Protein AF-A0A523PQE7-F1 (afdb_monomer)

Mean predicted aligned error: 11.75 Å

Structure (mmCIF, N/CA/C/O backbone):
data_AF-A0A523PQE7-F1
#
_entry.id   AF-A0A523PQE7-F1
#
loop_
_atom_site.group_PDB
_atom_site.id
_atom_site.type_symbol
_atom_site.label_atom_id
_atom_site.label_alt_id
_atom_site.label_comp_id
_atom_site.label_asym_id
_atom_site.label_entity_id
_atom_site.label_seq_id
_atom_site.pdbx_PDB_ins_code
_atom_site.Cartn_x
_atom_site.Cartn_y
_atom_site.Cartn_z
_atom_site.occupancy
_atom_site.B_iso_or_equiv
_atom_site.auth_seq_id
_atom_site.auth_comp_id
_atom_site.auth_asym_id
_atom_site.auth_atom_id
_atom_site.pdbx_PDB_model_num
ATOM 1 N N . MET A 1 1 ? -41.401 -0.103 17.304 1.00 40.44 1 MET A N 1
ATOM 2 C CA . MET A 1 1 ? -40.957 1.245 17.710 1.00 40.44 1 MET A CA 1
ATOM 3 C C . MET A 1 1 ? -39.430 1.261 17.777 1.00 40.44 1 MET A C 1
ATOM 5 O O . MET A 1 1 ? -38.879 1.206 18.859 1.00 40.44 1 MET A O 1
ATOM 9 N N . VAL A 1 2 ? -38.760 1.264 16.620 1.00 43.50 2 VAL A N 1
ATOM 10 C CA . VAL A 1 2 ? -37.395 1.789 16.428 1.00 43.50 2 VAL A CA 1
ATOM 11 C C . VAL A 1 2 ? -37.391 2.315 14.998 1.00 43.50 2 VAL A C 1
ATOM 13 O O . VAL A 1 2 ? -37.431 1.550 14.038 1.00 43.50 2 VAL A O 1
ATOM 16 N N . THR A 1 3 ? -37.500 3.630 14.882 1.00 40.62 3 THR A N 1
ATOM 17 C CA . THR A 1 3 ? -37.438 4.373 13.629 1.00 40.62 3 THR A CA 1
ATOM 18 C C . THR A 1 3 ? -36.031 4.206 13.068 1.00 40.62 3 THR A C 1
ATOM 20 O O . THR A 1 3 ? -35.066 4.626 13.700 1.00 40.62 3 THR A O 1
ATOM 23 N N . VAL A 1 4 ? -35.908 3.568 11.905 1.00 52.31 4 VAL A N 1
ATOM 24 C CA . VAL A 1 4 ? -34.687 3.616 11.099 1.00 52.31 4 VAL A CA 1
ATOM 25 C C . VAL A 1 4 ? -34.539 5.068 10.655 1.00 52.31 4 VAL A C 1
ATOM 27 O O . VAL A 1 4 ? -35.217 5.511 9.729 1.00 52.31 4 VAL A O 1
ATOM 30 N N . ALA A 1 5 ? -33.731 5.835 11.387 1.00 43.28 5 ALA A N 1
ATOM 31 C CA . ALA A 1 5 ? -33.286 7.148 10.959 1.00 43.28 5 ALA A CA 1
ATOM 32 C C . ALA A 1 5 ? -32.476 6.946 9.675 1.00 43.28 5 ALA A C 1
ATOM 34 O O . ALA A 1 5 ? -31.369 6.412 9.677 1.00 43.28 5 ALA A O 1
ATOM 35 N N . ASN A 1 6 ? -33.109 7.287 8.559 1.00 48.97 6 ASN A N 1
ATOM 36 C CA . ASN A 1 6 ? -32.476 7.458 7.269 1.00 48.97 6 ASN A CA 1
ATOM 37 C C . ASN A 1 6 ? -31.607 8.717 7.349 1.00 48.97 6 ASN A C 1
ATOM 39 O O . ASN A 1 6 ? -32.034 9.798 6.947 1.00 48.97 6 ASN A O 1
ATOM 43 N N . ASP A 1 7 ? -30.404 8.571 7.898 1.00 42.31 7 ASP A N 1
ATOM 44 C CA . ASP A 1 7 ? -29.364 9.585 7.800 1.00 42.31 7 ASP A CA 1
ATOM 45 C C . ASP A 1 7 ? -28.818 9.547 6.371 1.00 42.31 7 ASP A C 1
ATOM 47 O O . ASP A 1 7 ? -27.770 8.971 6.075 1.00 42.31 7 ASP A O 1
ATOM 51 N N . SER A 1 8 ? -29.559 10.155 5.445 1.00 44.44 8 SER A N 1
ATOM 52 C CA . SER A 1 8 ? -29.003 10.611 4.179 1.00 44.44 8 SER A CA 1
ATOM 53 C C . SER A 1 8 ? -27.985 11.706 4.501 1.00 44.44 8 SER A C 1
ATOM 55 O O . SER A 1 8 ? -28.307 12.895 4.488 1.00 44.44 8 SER A O 1
ATOM 57 N N . VAL A 1 9 ? -26.767 11.296 4.861 1.00 55.16 9 VAL A N 1
ATOM 58 C CA . VAL A 1 9 ? -25.612 12.181 4.994 1.00 55.16 9 VAL A CA 1
ATOM 59 C C . VAL A 1 9 ? -25.395 12.798 3.618 1.00 55.16 9 VAL A C 1
ATOM 61 O O . VAL A 1 9 ? -24.853 12.156 2.718 1.00 55.16 9 VAL A O 1
ATOM 64 N N . ALA A 1 10 ? -25.888 14.023 3.424 1.00 51.91 10 ALA A N 1
ATOM 65 C CA . ALA A 1 10 ? -25.579 14.808 2.241 1.00 51.91 10 ALA A CA 1
ATOM 66 C C . ALA A 1 10 ? -24.046 14.849 2.118 1.00 51.91 10 ALA A C 1
ATOM 68 O O . ALA A 1 10 ? -23.390 15.234 3.090 1.00 51.91 10 ALA A O 1
ATOM 69 N N . PRO A 1 11 ? -23.453 14.408 0.993 1.00 57.62 11 PRO A N 1
ATOM 70 C CA . PRO A 1 11 ? -22.008 14.372 0.853 1.00 57.62 11 PRO A CA 1
ATOM 71 C C . PRO A 1 11 ? -21.460 15.768 1.104 1.00 57.62 11 PRO A C 1
ATOM 73 O O . PRO A 1 11 ? -21.821 16.714 0.409 1.00 57.62 11 PRO A O 1
ATOM 76 N N . ASN A 1 12 ? -20.614 15.908 2.120 1.00 68.12 12 ASN A N 1
ATOM 77 C CA . ASN A 1 12 ? -20.005 17.180 2.468 1.00 68.12 12 ASN A CA 1
ATOM 78 C C . ASN A 1 12 ? -19.228 17.646 1.224 1.00 68.12 12 ASN A C 1
ATOM 80 O O . ASN A 1 12 ? -18.186 17.069 0.902 1.00 68.12 12 ASN A O 1
ATOM 84 N N . GLU A 1 13 ? -19.725 18.652 0.507 1.00 69.31 13 GLU A N 1
ATOM 85 C CA . GLU A 1 13 ? -19.182 19.075 -0.793 1.00 69.31 13 GLU A CA 1
ATOM 86 C C . GLU A 1 13 ? -17.676 19.382 -0.699 1.00 69.31 13 GLU A C 1
ATOM 88 O O . GLU A 1 13 ? -16.879 18.979 -1.547 1.00 69.31 13 GLU A O 1
ATOM 93 N N . HIS A 1 14 ? -17.249 19.956 0.431 1.00 69.62 14 HIS A N 1
ATOM 94 C CA . HIS A 1 14 ? -15.843 20.192 0.759 1.00 69.62 14 HIS A CA 1
ATOM 95 C C . HIS A 1 14 ? -14.993 18.916 0.880 1.00 69.62 14 HIS A C 1
ATOM 97 O O . HIS A 1 14 ? -13.815 18.937 0.530 1.00 69.62 14 HIS A O 1
ATOM 103 N N . VAL A 1 15 ? -15.540 17.805 1.382 1.00 77.19 15 VAL A N 1
ATOM 104 C CA . VAL A 1 15 ? -14.823 16.517 1.457 1.00 77.19 15 VAL A CA 1
ATOM 105 C C . VAL A 1 15 ? -14.736 15.886 0.070 1.00 77.19 15 VAL A C 1
AT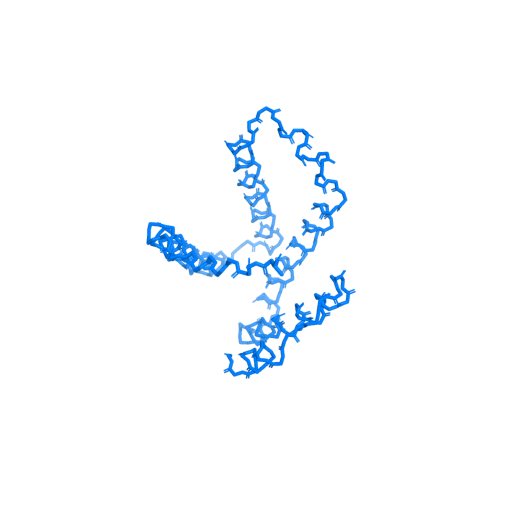OM 107 O O . VAL A 1 15 ? -13.684 15.352 -0.280 1.00 77.19 15 VAL A O 1
ATOM 110 N N . HIS A 1 16 ? -15.790 16.013 -0.742 1.00 76.88 16 HIS A N 1
ATOM 111 C CA . HIS A 1 16 ? -15.797 15.520 -2.117 1.00 76.88 16 HIS A CA 1
ATOM 112 C C . HIS A 1 16 ? -14.771 16.259 -2.988 1.00 76.88 16 HIS A C 1
ATOM 114 O O . HIS A 1 16 ? -13.906 15.620 -3.580 1.00 76.88 16 HIS A O 1
ATOM 120 N N . LEU A 1 17 ? -14.773 17.597 -2.980 1.00 80.31 17 LEU A N 1
ATOM 121 C CA . LEU A 1 17 ? -13.815 18.414 -3.735 1.00 80.31 17 LEU A CA 1
ATOM 122 C C . LEU A 1 17 ? -12.364 18.194 -3.281 1.00 80.31 17 LEU A C 1
ATOM 124 O O . LEU A 1 17 ? -11.460 18.110 -4.113 1.00 80.31 17 LEU A O 1
ATOM 128 N N . ARG A 1 18 ? -12.125 18.035 -1.970 1.00 81.12 18 ARG A N 1
ATOM 129 C CA . ARG A 1 18 ? -10.796 17.662 -1.451 1.00 81.12 18 ARG A CA 1
ATOM 130 C C . ARG A 1 18 ? -10.378 16.272 -1.923 1.00 81.12 18 ARG A C 1
ATOM 132 O O . ARG A 1 18 ? -9.219 16.091 -2.283 1.00 81.12 18 ARG A O 1
ATOM 139 N N . GLY A 1 19 ? -11.302 15.313 -1.948 1.00 80.31 19 GLY A N 1
ATOM 140 C CA . GLY A 1 19 ? -11.066 13.974 -2.485 1.00 80.31 19 GLY A CA 1
ATOM 141 C C . GLY A 1 19 ? -10.694 14.007 -3.967 1.00 80.31 19 GLY A C 1
ATOM 142 O O . GLY A 1 19 ? -9.671 13.445 -4.346 1.00 80.31 19 GLY A O 1
ATOM 143 N N . VAL A 1 20 ? -11.460 14.735 -4.783 1.00 84.81 20 VAL A N 1
ATOM 144 C CA . VAL A 1 20 ? -11.181 14.926 -6.216 1.00 84.81 20 VAL A CA 1
ATOM 145 C C . VAL A 1 20 ? -9.801 15.557 -6.423 1.00 84.81 20 VAL A C 1
ATOM 147 O O . VAL A 1 20 ? -9.004 15.036 -7.200 1.00 84.81 20 VAL A O 1
ATOM 150 N N . GLY A 1 21 ? -9.471 16.618 -5.679 1.00 87.62 21 GLY A N 1
ATOM 151 C CA . GLY A 1 21 ? -8.154 17.257 -5.748 1.00 87.62 21 GLY A CA 1
ATOM 152 C C . GLY A 1 21 ? -7.003 16.310 -5.392 1.00 87.62 21 GLY A C 1
ATOM 153 O O . GLY A 1 21 ? -5.992 16.280 -6.090 1.00 87.62 21 GLY A O 1
ATOM 154 N N . LEU A 1 22 ? -7.167 15.487 -4.350 1.00 82.88 22 LEU A N 1
ATOM 155 C CA . LEU A 1 22 ? -6.171 14.486 -3.954 1.00 82.88 22 LEU A CA 1
ATOM 156 C C . LEU A 1 22 ? -5.995 13.385 -5.006 1.00 82.88 22 LEU A C 1
ATOM 158 O O . LEU A 1 22 ? -4.863 12.984 -5.267 1.00 82.88 22 LEU A O 1
ATOM 162 N N . VAL A 1 23 ? -7.082 12.913 -5.626 1.00 84.38 23 VAL A N 1
ATOM 163 C CA . VAL A 1 23 ? -7.032 11.889 -6.684 1.00 84.38 23 VAL A CA 1
ATOM 164 C C . VAL A 1 23 ? -6.347 12.426 -7.938 1.00 84.38 23 VAL A C 1
ATOM 166 O O . VAL A 1 23 ? -5.496 11.742 -8.502 1.00 84.38 23 VAL A O 1
ATOM 169 N N . LEU A 1 24 ? -6.660 13.659 -8.348 1.00 85.75 24 LEU A N 1
ATOM 170 C CA . LEU A 1 24 ? -5.997 14.307 -9.482 1.00 85.75 24 LEU A CA 1
ATOM 171 C C . LEU A 1 24 ? -4.496 14.454 -9.233 1.00 85.75 24 LEU A C 1
ATOM 173 O O . LEU A 1 24 ? -3.685 14.094 -10.085 1.00 85.75 24 LEU A O 1
ATOM 177 N N . LEU A 1 25 ? -4.121 14.919 -8.041 1.00 85.69 25 LEU A N 1
ATOM 178 C CA . LEU A 1 25 ? -2.724 15.064 -7.656 1.00 85.69 25 LEU A CA 1
ATOM 179 C C . LEU A 1 25 ? -2.026 13.696 -7.636 1.00 85.69 25 LEU A C 1
ATOM 181 O O . LEU A 1 25 ? -0.969 13.541 -8.239 1.00 85.69 25 LEU A O 1
ATOM 185 N N . ALA A 1 26 ? -2.652 12.665 -7.065 1.00 81.56 26 ALA A N 1
ATOM 186 C CA . ALA A 1 26 ? -2.132 11.300 -7.116 1.00 81.56 26 ALA A CA 1
ATOM 187 C C . ALA A 1 26 ? -1.938 10.797 -8.559 1.00 81.56 26 ALA A C 1
ATOM 189 O O . ALA A 1 26 ? -0.892 10.227 -8.862 1.00 81.56 26 ALA A O 1
ATOM 190 N N . GLY A 1 27 ? -2.890 11.052 -9.462 1.00 81.00 27 GLY A N 1
ATOM 191 C CA . GLY A 1 27 ? -2.806 10.664 -10.873 1.00 81.00 27 GLY A CA 1
ATOM 192 C C . GLY A 1 27 ? -1.652 11.334 -11.626 1.00 81.00 27 GLY A C 1
ATOM 193 O O . GLY A 1 27 ? -0.958 10.672 -12.403 1.00 81.00 27 GLY A O 1
ATOM 194 N N . VAL A 1 28 ? -1.384 12.615 -11.350 1.00 83.12 28 VAL A N 1
ATOM 195 C CA . VAL A 1 28 ? -0.234 13.343 -11.919 1.00 83.12 28 VAL A CA 1
ATOM 196 C C . VAL A 1 28 ? 1.082 12.725 -11.445 1.00 83.12 28 VAL A C 1
ATOM 198 O O . VAL A 1 28 ? 1.941 12.397 -12.262 1.00 83.12 28 VAL A O 1
ATOM 201 N N . PHE A 1 29 ? 1.231 12.495 -10.138 1.00 79.19 29 PHE A N 1
ATOM 202 C CA . PHE A 1 29 ? 2.435 11.867 -9.585 1.00 79.19 29 PHE A CA 1
ATOM 203 C C . PHE A 1 29 ? 2.631 10.435 -10.112 1.00 79.19 29 PHE A C 1
ATOM 205 O O . PHE A 1 29 ? 3.753 10.034 -10.443 1.00 79.19 29 PHE A O 1
ATOM 212 N N . TRP A 1 30 ? 1.544 9.669 -10.247 1.00 75.94 30 TRP A N 1
ATOM 213 C CA . TRP A 1 30 ? 1.583 8.303 -10.768 1.00 75.94 30 TRP A CA 1
ATOM 214 C C . TRP A 1 30 ? 1.992 8.258 -12.245 1.00 75.94 30 TRP A C 1
ATOM 216 O O . TRP A 1 30 ? 2.813 7.424 -12.628 1.00 75.94 30 TRP A O 1
ATOM 226 N N . SER A 1 31 ? 1.493 9.191 -13.061 1.00 75.75 31 SER A N 1
ATOM 227 C CA . SER A 1 31 ? 1.834 9.282 -14.488 1.00 75.75 31 SER A CA 1
ATOM 228 C C . SER A 1 31 ? 3.312 9.621 -14.703 1.00 75.75 31 SER A C 1
ATOM 230 O O . SER A 1 31 ? 3.982 8.996 -15.526 1.00 75.75 31 SER A O 1
ATOM 232 N N . THR A 1 32 ? 3.860 10.541 -13.905 1.00 73.38 32 THR A N 1
ATOM 233 C CA . THR A 1 32 ? 5.282 10.920 -13.972 1.00 73.38 32 THR A CA 1
ATOM 234 C C . THR A 1 32 ? 6.206 9.777 -13.549 1.00 73.38 32 THR A C 1
ATOM 236 O O . THR A 1 32 ? 7.299 9.616 -14.093 1.00 73.38 32 THR A O 1
ATOM 239 N N . THR A 1 33 ? 5.759 8.929 -12.618 1.00 68.12 33 THR A N 1
ATOM 240 C CA . THR A 1 33 ? 6.560 7.811 -12.100 1.00 68.12 33 THR A CA 1
ATOM 241 C C . THR A 1 33 ? 6.965 6.821 -13.199 1.00 68.12 33 THR A C 1
ATOM 243 O O . THR A 1 33 ? 8.106 6.361 -13.213 1.00 68.12 33 THR A O 1
ATOM 246 N N . GLY A 1 34 ? 6.069 6.507 -14.142 1.00 64.00 34 GLY A N 1
ATOM 247 C CA . GLY A 1 34 ? 6.367 5.585 -15.247 1.00 64.00 34 GLY A CA 1
ATOM 248 C C . GLY A 1 34 ? 7.422 6.119 -16.223 1.00 64.00 34 GLY A C 1
ATOM 249 O O . GLY A 1 34 ? 8.228 5.348 -16.741 1.00 64.00 34 GLY A O 1
ATOM 250 N N . ILE A 1 35 ? 7.455 7.439 -16.427 1.00 66.31 35 ILE A N 1
ATOM 251 C CA . ILE A 1 35 ? 8.445 8.115 -17.277 1.00 66.31 35 ILE A CA 1
ATOM 252 C C . ILE A 1 35 ? 9.817 8.112 -16.595 1.00 66.31 35 ILE A C 1
ATOM 254 O O . ILE A 1 35 ? 10.800 7.740 -17.227 1.00 66.31 35 ILE A O 1
ATOM 258 N N . ILE A 1 36 ? 9.882 8.449 -15.299 1.00 67.50 36 ILE A N 1
ATOM 259 C CA . ILE A 1 36 ? 11.136 8.465 -14.524 1.00 67.50 36 ILE A CA 1
ATOM 260 C C . ILE A 1 36 ? 11.796 7.083 -14.510 1.00 67.50 36 ILE A C 1
ATOM 262 O O . ILE A 1 36 ? 12.995 6.983 -14.737 1.00 67.50 36 ILE A O 1
ATOM 266 N N . VAL A 1 37 ? 11.022 6.015 -14.285 1.00 63.50 37 VAL A N 1
ATOM 267 C CA . VAL A 1 37 ? 11.553 4.639 -14.265 1.00 63.50 37 VAL A CA 1
ATOM 268 C C . VAL A 1 37 ? 12.135 4.239 -15.622 1.00 63.50 37 VAL A C 1
ATOM 270 O O . VAL A 1 37 ? 13.160 3.572 -15.661 1.00 63.50 37 VAL A O 1
ATOM 273 N N . ARG A 1 38 ? 11.521 4.674 -16.729 1.00 62.62 38 ARG A N 1
ATOM 274 C CA . ARG A 1 38 ? 12.027 4.407 -18.084 1.00 62.62 38 ARG A CA 1
ATOM 275 C C . ARG A 1 38 ? 13.241 5.250 -18.466 1.00 62.62 38 ARG A C 1
ATOM 277 O O . ARG A 1 38 ? 14.048 4.789 -19.257 1.00 62.62 38 ARG A O 1
ATOM 284 N N . LEU A 1 39 ? 13.366 6.463 -17.926 1.00 62.16 39 LEU A N 1
ATOM 285 C CA . LEU A 1 39 ? 14.508 7.349 -18.185 1.00 62.16 39 LEU A CA 1
ATOM 286 C C . LEU A 1 39 ? 15.799 6.858 -17.512 1.00 62.16 39 LEU A C 1
ATOM 288 O O . LEU A 1 39 ? 16.895 7.289 -17.862 1.00 62.16 39 LEU A O 1
ATOM 292 N N . ILE A 1 40 ? 15.669 5.970 -16.528 1.00 61.31 40 ILE A N 1
ATOM 293 C CA . ILE A 1 40 ? 16.786 5.357 -15.826 1.00 61.31 40 ILE A CA 1
ATOM 294 C C . ILE A 1 40 ? 17.178 4.077 -16.579 1.00 61.31 40 ILE A C 1
ATOM 296 O O . ILE A 1 40 ? 16.870 2.965 -16.167 1.00 61.31 40 ILE A O 1
ATOM 300 N N . GLU A 1 41 ? 17.865 4.236 -17.710 1.00 55.53 41 GLU A N 1
ATOM 301 C CA . GLU A 1 41 ? 18.375 3.109 -18.512 1.00 55.53 41 GLU A CA 1
ATOM 302 C C . GLU A 1 41 ? 19.586 2.403 -17.863 1.00 55.53 41 GLU A C 1
ATOM 304 O O . GLU A 1 41 ? 19.972 1.322 -18.298 1.00 55.53 41 GLU A O 1
ATOM 309 N N . SER A 1 42 ? 20.186 2.980 -16.809 1.00 54.97 42 SER A N 1
ATOM 310 C CA . SER A 1 42 ? 21.412 2.460 -16.175 1.00 54.97 42 SER A CA 1
ATOM 311 C C . SER A 1 42 ? 21.280 2.014 -14.713 1.00 54.97 42 SER A C 1
ATOM 313 O O . SER A 1 42 ? 22.283 1.592 -14.132 1.00 54.97 42 SER A O 1
ATOM 315 N N . ALA A 1 43 ? 20.093 2.084 -14.093 1.00 53.97 43 ALA A N 1
ATOM 316 C CA . ALA A 1 43 ? 19.929 1.600 -12.719 1.00 53.97 43 ALA A CA 1
ATOM 317 C C . ALA A 1 43 ? 19.410 0.169 -12.680 1.00 53.97 43 ALA A C 1
ATOM 319 O O . ALA A 1 43 ? 18.480 -0.217 -13.383 1.00 53.97 43 ALA A O 1
ATOM 320 N N . ASN A 1 44 ? 20.007 -0.597 -11.780 1.00 64.81 44 ASN A N 1
ATOM 321 C CA . ASN A 1 44 ? 19.627 -1.965 -11.500 1.00 64.81 44 ASN A CA 1
ATOM 322 C C . ASN A 1 44 ? 18.206 -1.986 -10.901 1.00 64.81 44 ASN A C 1
ATOM 324 O O . ASN A 1 44 ? 17.868 -1.150 -10.061 1.00 64.81 44 ASN A O 1
ATOM 328 N N . GLU A 1 45 ? 17.370 -2.939 -11.302 1.00 66.12 45 GLU A N 1
ATOM 329 C CA . GLU A 1 45 ? 15.954 -3.059 -10.907 1.00 66.12 45 GLU A CA 1
ATOM 330 C C . GLU A 1 45 ? 15.789 -3.039 -9.376 1.00 66.12 45 GLU A C 1
ATOM 332 O O . GLU A 1 45 ? 14.895 -2.395 -8.819 1.00 66.12 45 GLU A O 1
ATOM 337 N N . TRP A 1 46 ? 16.746 -3.660 -8.685 1.00 65.56 46 TRP A N 1
ATOM 338 C CA . TRP A 1 46 ? 16.869 -3.672 -7.231 1.00 65.56 46 TRP A CA 1
ATOM 339 C C . TRP A 1 46 ? 17.037 -2.284 -6.611 1.00 65.56 46 TRP A C 1
ATOM 341 O O . TRP A 1 46 ? 16.486 -2.026 -5.542 1.00 65.56 46 TRP A O 1
ATOM 351 N N . GLN A 1 47 ? 17.747 -1.368 -7.273 1.00 70.12 47 GLN A N 1
ATOM 352 C CA . GLN A 1 47 ? 17.907 0.008 -6.798 1.00 70.12 47 GLN A CA 1
ATOM 353 C C . GLN A 1 47 ? 16.576 0.755 -6.880 1.00 70.12 47 GLN A C 1
ATOM 355 O O . GLN A 1 47 ? 16.203 1.445 -5.933 1.00 70.12 47 GLN A O 1
ATOM 360 N N . ILE A 1 48 ? 15.815 0.568 -7.960 1.00 72.94 48 ILE A N 1
ATOM 361 C CA . ILE A 1 48 ? 14.498 1.198 -8.126 1.00 72.94 48 ILE A CA 1
ATOM 362 C C . ILE A 1 48 ? 13.534 0.712 -7.036 1.00 72.94 48 ILE A C 1
ATOM 364 O O . ILE A 1 48 ? 12.879 1.529 -6.383 1.00 72.94 48 ILE A O 1
ATOM 368 N N . VAL A 1 49 ? 13.480 -0.602 -6.789 1.00 73.69 49 VAL A N 1
ATOM 369 C CA . VAL A 1 49 ? 12.665 -1.182 -5.706 1.00 73.69 49 VAL A CA 1
ATOM 370 C C . VAL A 1 49 ? 13.109 -0.649 -4.341 1.00 73.69 49 VAL A C 1
ATOM 372 O O . VAL A 1 49 ? 12.265 -0.274 -3.524 1.00 73.69 49 VAL A O 1
ATOM 375 N N . PHE A 1 50 ? 14.418 -0.564 -4.097 1.00 76.00 50 PHE A N 1
ATOM 376 C CA . PHE A 1 50 ? 14.984 -0.096 -2.834 1.00 76.00 50 PHE A CA 1
ATOM 377 C C . PHE A 1 50 ? 14.654 1.375 -2.553 1.00 76.00 50 PHE A C 1
ATOM 379 O O . PHE A 1 50 ? 14.083 1.684 -1.505 1.00 76.00 50 PHE A O 1
ATOM 386 N N . TYR A 1 51 ? 14.927 2.278 -3.502 1.00 75.12 51 TYR A N 1
ATOM 387 C CA . TYR A 1 51 ? 14.630 3.706 -3.351 1.00 75.12 51 TYR A CA 1
ATOM 388 C C . TYR A 1 51 ? 13.131 3.960 -3.185 1.00 75.12 51 TYR A C 1
ATOM 390 O O . TYR A 1 51 ? 12.740 4.769 -2.343 1.00 75.12 51 TYR A O 1
ATOM 398 N N . ARG A 1 52 ? 12.273 3.237 -3.919 1.00 73.69 52 ARG A N 1
ATOM 399 C CA . ARG A 1 52 ? 10.816 3.343 -3.750 1.00 73.69 52 ARG A CA 1
ATOM 400 C C . ARG A 1 52 ? 10.347 2.845 -2.390 1.00 73.69 52 ARG A C 1
ATOM 402 O O . ARG A 1 52 ? 9.499 3.490 -1.779 1.00 73.69 52 ARG A O 1
ATOM 409 N N . SER A 1 53 ? 10.895 1.732 -1.910 1.00 77.81 53 SER A N 1
ATOM 410 C CA . SER A 1 53 ? 10.524 1.161 -0.610 1.00 77.81 53 SER A CA 1
ATOM 411 C C . SER A 1 53 ? 10.952 2.068 0.542 1.00 77.81 53 SER A C 1
ATOM 413 O O . SER A 1 53 ? 10.161 2.306 1.453 1.00 77.81 53 SER A O 1
ATOM 415 N N . ILE A 1 54 ? 12.156 2.650 0.473 1.00 80.31 54 ILE A N 1
ATOM 416 C CA . ILE A 1 54 ? 12.625 3.637 1.454 1.00 80.31 54 ILE A CA 1
ATOM 417 C C . ILE A 1 54 ? 11.789 4.911 1.402 1.00 80.31 54 ILE A C 1
ATOM 419 O O . ILE A 1 54 ? 11.376 5.398 2.452 1.00 80.31 54 ILE A O 1
ATOM 423 N N . ALA A 1 55 ? 11.498 5.441 0.212 1.00 79.88 55 ALA A N 1
ATOM 424 C CA . ALA A 1 55 ? 10.663 6.630 0.080 1.00 79.88 55 ALA A CA 1
ATOM 425 C C . ALA A 1 55 ? 9.273 6.398 0.689 1.00 79.88 55 ALA A C 1
ATOM 427 O O . ALA A 1 55 ? 8.815 7.205 1.491 1.00 79.88 55 ALA A O 1
ATOM 428 N N . LEU A 1 56 ? 8.639 5.260 0.389 1.00 79.81 56 LEU A N 1
ATOM 429 C CA . LEU A 1 56 ? 7.338 4.895 0.947 1.00 79.81 56 LEU A CA 1
ATOM 430 C C . LEU A 1 56 ? 7.398 4.722 2.470 1.00 79.81 56 LEU A C 1
ATOM 432 O O . LEU A 1 56 ? 6.540 5.252 3.174 1.00 79.81 56 LEU A O 1
ATOM 436 N N . MET A 1 57 ? 8.427 4.047 2.988 1.00 81.56 57 MET A N 1
ATOM 437 C CA . MET A 1 57 ? 8.651 3.898 4.427 1.00 81.56 57 MET A CA 1
ATOM 438 C C . MET A 1 57 ? 8.786 5.261 5.114 1.00 81.56 57 MET A C 1
ATOM 440 O O . MET A 1 57 ? 8.105 5.517 6.106 1.00 81.56 57 MET A O 1
ATOM 444 N N . LEU A 1 58 ? 9.625 6.149 4.576 1.00 83.19 58 LEU A N 1
ATOM 445 C CA . LEU A 1 58 ? 9.845 7.487 5.116 1.00 83.19 58 LEU A CA 1
ATOM 446 C C . LEU A 1 58 ? 8.580 8.339 5.047 1.00 83.19 58 LEU A C 1
ATOM 448 O O . LEU A 1 58 ? 8.217 8.960 6.040 1.00 83.19 58 LEU A O 1
ATOM 452 N N . THR A 1 59 ? 7.875 8.347 3.915 1.00 82.31 59 THR A N 1
ATOM 453 C CA . THR A 1 59 ? 6.625 9.099 3.765 1.00 82.31 59 THR A CA 1
ATOM 454 C C . THR A 1 59 ? 5.566 8.610 4.744 1.00 82.31 59 THR A C 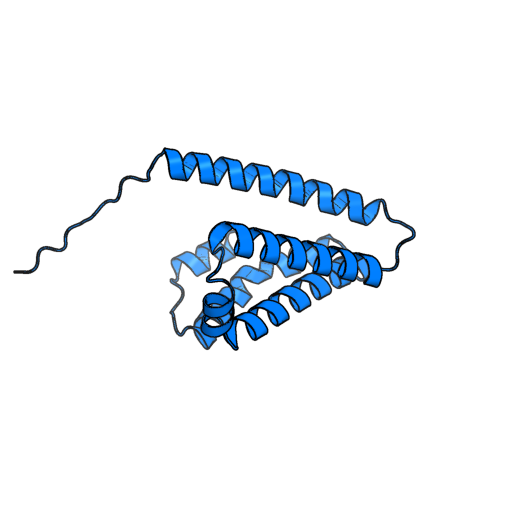1
ATOM 456 O O . THR A 1 59 ? 4.959 9.431 5.428 1.00 82.31 59 THR A O 1
ATOM 459 N N . LEU A 1 60 ? 5.358 7.295 4.862 1.00 81.06 60 LEU A N 1
ATOM 460 C CA . LEU A 1 60 ? 4.403 6.744 5.824 1.00 81.06 60 LEU A CA 1
ATOM 461 C C . LEU A 1 60 ? 4.794 7.090 7.259 1.00 81.06 60 LEU A C 1
ATOM 463 O O . LEU A 1 60 ? 3.929 7.481 8.039 1.00 81.06 60 LEU A O 1
ATOM 467 N N . LEU A 1 61 ? 6.082 7.008 7.596 1.00 81.50 61 LEU A N 1
ATOM 468 C CA . LEU A 1 61 ? 6.582 7.367 8.918 1.00 81.50 61 LEU A CA 1
ATOM 469 C C . LEU A 1 61 ? 6.361 8.854 9.212 1.00 81.50 61 LEU A C 1
ATOM 471 O O . LEU A 1 61 ? 5.825 9.181 10.265 1.00 81.50 61 LEU A O 1
ATOM 475 N N . VAL A 1 62 ? 6.687 9.752 8.279 1.00 84.19 62 VAL A N 1
ATOM 476 C CA . VAL A 1 62 ? 6.447 11.198 8.416 1.00 84.19 62 VAL A CA 1
ATOM 477 C C . VAL A 1 62 ? 4.957 11.490 8.570 1.00 84.19 62 VAL A C 1
ATOM 479 O O . VAL A 1 62 ? 4.571 12.199 9.495 1.00 8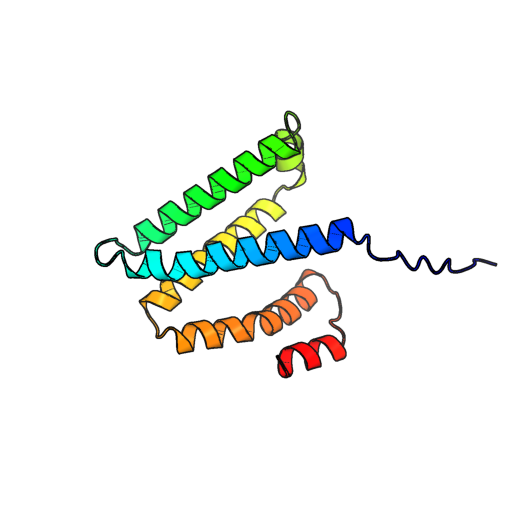4.19 62 VAL A O 1
ATOM 482 N N . VAL A 1 63 ? 4.100 10.920 7.719 1.00 82.75 63 VAL A N 1
ATOM 483 C CA 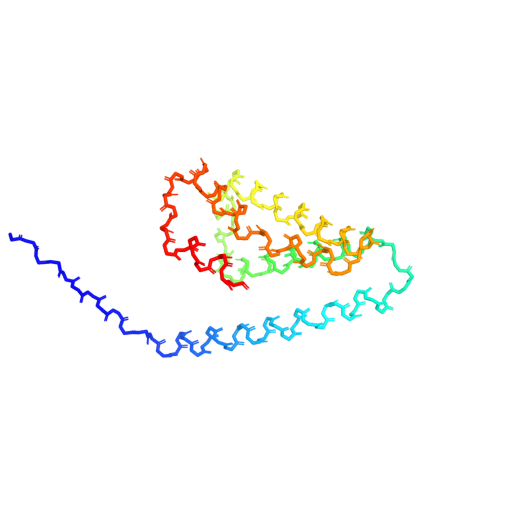. VAL A 1 63 ? 2.643 11.110 7.802 1.00 82.75 63 VAL A CA 1
ATOM 484 C C . VAL A 1 63 ? 2.105 10.615 9.141 1.00 82.75 63 VAL A C 1
ATOM 486 O O . VAL A 1 63 ? 1.273 11.288 9.751 1.00 82.75 63 VAL A O 1
ATOM 489 N N . LEU A 1 64 ? 2.593 9.473 9.625 1.00 81.00 64 LEU A N 1
ATOM 490 C CA . LEU A 1 64 ? 2.194 8.913 10.910 1.00 81.00 64 LEU A CA 1
ATOM 491 C C . LEU A 1 64 ? 2.667 9.789 12.078 1.00 81.00 64 LEU A C 1
ATOM 493 O O . LEU A 1 64 ? 1.887 10.048 12.991 1.00 81.00 64 LEU A O 1
ATOM 497 N N . VAL A 1 65 ? 3.901 10.303 12.033 1.00 82.31 65 VAL A N 1
ATOM 498 C CA . VAL A 1 65 ? 4.439 11.251 13.028 1.00 82.31 65 VAL A CA 1
ATOM 499 C C . VAL A 1 65 ? 3.615 12.536 13.045 1.00 82.31 65 VAL A C 1
ATOM 501 O O . VAL A 1 65 ? 3.245 13.005 14.117 1.00 82.31 65 VAL A O 1
ATOM 504 N N . VAL A 1 66 ? 3.270 13.083 11.879 1.00 82.50 66 VAL A N 1
ATOM 505 C CA . VAL A 1 66 ? 2.480 14.317 11.771 1.00 82.50 66 VAL A CA 1
ATOM 506 C C . VAL A 1 66 ? 1.038 14.111 12.248 1.00 82.50 66 VAL A C 1
ATOM 508 O O . VAL A 1 66 ? 0.498 14.981 12.926 1.00 82.50 66 VAL A O 1
ATOM 511 N N . ARG A 1 67 ? 0.404 12.968 11.940 1.00 75.50 67 ARG A N 1
ATOM 512 C CA . ARG A 1 67 ? -0.982 12.679 12.360 1.00 75.50 67 ARG A CA 1
ATOM 513 C C . ARG A 1 67 ? -1.115 12.277 13.826 1.00 75.50 67 ARG A C 1
ATOM 515 O O . ARG A 1 67 ? -2.100 12.649 14.455 1.00 75.50 67 ARG A O 1
ATOM 522 N N . ASN A 1 68 ? -0.182 11.486 14.350 1.00 76.88 68 ASN A N 1
ATOM 523 C CA . ASN A 1 68 ? -0.319 10.845 15.660 1.00 76.88 68 ASN A CA 1
ATOM 524 C C . ASN A 1 68 ? 0.660 11.389 16.710 1.00 76.88 68 ASN A C 1
ATOM 526 O O . ASN A 1 68 ? 0.506 11.085 17.891 1.00 76.88 68 ASN A O 1
ATOM 530 N N . GLY A 1 69 ? 1.645 12.206 16.330 1.00 75.38 69 GLY A N 1
ATOM 531 C CA . GLY A 1 69 ? 2.561 12.862 17.263 1.00 75.38 69 GLY A CA 1
ATOM 532 C C . GLY A 1 69 ? 3.241 11.884 18.230 1.00 75.38 69 GLY A C 1
ATOM 533 O O . GLY A 1 69 ? 3.906 10.933 17.821 1.00 75.38 69 GLY A O 1
ATOM 534 N N . ARG A 1 70 ? 3.074 12.113 19.542 1.00 68.12 70 ARG A N 1
ATOM 535 C CA . ARG A 1 70 ? 3.729 11.336 20.619 1.00 68.12 70 ARG A CA 1
ATOM 536 C C . ARG A 1 70 ? 3.094 9.963 20.875 1.00 68.12 70 ARG A C 1
ATOM 538 O O . ARG A 1 70 ? 3.722 9.127 21.517 1.00 68.12 70 ARG A O 1
ATOM 545 N N . THR A 1 71 ? 1.892 9.694 20.362 1.00 73.19 71 THR A N 1
ATOM 546 C CA . THR A 1 71 ? 1.209 8.393 20.496 1.00 73.19 71 THR A CA 1
ATOM 547 C C . THR A 1 71 ? 1.610 7.392 19.413 1.00 73.19 71 THR A C 1
ATOM 549 O O . THR A 1 71 ? 1.012 6.327 19.297 1.00 73.19 71 THR A O 1
ATOM 552 N N . ILE A 1 72 ? 2.658 7.665 18.634 1.00 73.19 72 ILE A N 1
ATOM 553 C CA . ILE A 1 72 ? 3.088 6.772 17.553 1.00 73.19 72 ILE A CA 1
ATOM 554 C C . ILE A 1 72 ? 3.389 5.348 18.038 1.00 73.19 72 ILE A C 1
ATOM 556 O O . ILE A 1 72 ? 2.998 4.377 17.397 1.00 73.19 72 ILE A O 1
ATOM 560 N N . PHE A 1 73 ? 3.992 5.214 19.222 1.00 74.12 73 PHE A N 1
ATOM 561 C CA . PHE A 1 73 ? 4.307 3.917 19.819 1.00 74.12 73 PHE A CA 1
ATOM 562 C C . PHE A 1 73 ? 3.053 3.122 20.198 1.00 74.12 73 PHE A C 1
ATOM 564 O O . PHE A 1 73 ? 3.050 1.899 20.061 1.00 74.12 73 PHE A O 1
ATOM 571 N N . SER A 1 74 ? 1.974 3.785 20.633 1.00 74.31 74 SER A N 1
ATOM 572 C CA . SER A 1 74 ? 0.716 3.087 20.922 1.00 74.31 74 SER A CA 1
ATOM 573 C C . SER A 1 74 ? 0.020 2.642 19.638 1.00 74.31 74 SER A C 1
ATOM 575 O O . SER A 1 74 ? -0.547 1.556 19.612 1.00 74.31 74 SER A O 1
ATOM 577 N N . VAL A 1 75 ? 0.135 3.420 18.558 1.00 76.00 75 VAL A N 1
ATOM 578 C CA . VAL A 1 75 ? -0.404 3.069 17.236 1.00 76.00 75 VAL A CA 1
ATOM 579 C C . VAL A 1 75 ? 0.341 1.885 16.636 1.00 76.00 75 VAL A C 1
ATOM 581 O O . VAL A 1 75 ? -0.300 0.940 16.197 1.00 76.00 75 VAL A O 1
ATOM 584 N N . PHE A 1 76 ? 1.677 1.879 16.673 1.00 74.94 76 PHE A N 1
ATOM 585 C CA . PHE A 1 76 ? 2.469 0.729 16.223 1.00 74.94 76 PHE A CA 1
ATOM 586 C C . PHE A 1 76 ? 2.131 -0.536 17.013 1.00 74.94 76 PHE A C 1
ATOM 588 O O . PHE A 1 76 ? 1.952 -1.607 16.434 1.00 74.94 76 PHE A O 1
ATOM 595 N N . ARG A 1 77 ? 1.979 -0.407 18.335 1.00 75.31 77 ARG A N 1
ATOM 596 C CA . ARG A 1 77 ? 1.616 -1.532 19.200 1.00 75.31 77 ARG A CA 1
ATOM 597 C C . ARG A 1 77 ? 0.185 -2.023 18.960 1.00 75.31 77 ARG A C 1
ATOM 599 O O . ARG A 1 77 ? -0.046 -3.224 19.028 1.00 75.31 77 ARG A O 1
ATOM 606 N N . ALA A 1 78 ? -0.752 -1.124 18.665 1.00 77.50 78 ALA A N 1
ATOM 607 C CA . ALA A 1 78 ? -2.131 -1.470 18.322 1.00 77.50 78 ALA A CA 1
ATOM 608 C C . ALA A 1 78 ? -2.251 -2.083 16.918 1.00 77.50 78 ALA A C 1
ATOM 610 O O . ALA A 1 78 ? -3.066 -2.975 16.707 1.00 77.50 78 ALA A O 1
ATOM 611 N N . ALA A 1 79 ? -1.434 -1.627 15.966 1.00 76.94 79 ALA A N 1
ATOM 612 C CA . ALA A 1 79 ? -1.432 -2.132 14.599 1.00 76.94 79 ALA A CA 1
ATOM 613 C C . ALA A 1 79 ? -0.814 -3.542 14.499 1.00 76.94 79 ALA A C 1
ATOM 615 O O . ALA A 1 79 ? -1.252 -4.349 13.676 1.00 76.94 79 ALA A O 1
ATOM 616 N N . GLY A 1 80 ? 0.154 -3.854 15.371 1.00 79.25 80 GLY A N 1
ATOM 617 C CA . GLY A 1 80 ? 0.621 -5.213 15.648 1.00 79.25 80 GLY A CA 1
ATOM 618 C C . GLY A 1 80 ? 0.984 -6.027 14.400 1.00 79.25 80 GLY A C 1
ATOM 619 O O . GLY A 1 80 ? 1.567 -5.519 13.442 1.00 79.25 80 GLY A O 1
ATOM 620 N N . VAL A 1 81 ? 0.627 -7.314 14.408 1.00 81.94 81 VAL A N 1
ATOM 621 C CA . VAL A 1 81 ? 0.930 -8.263 13.320 1.00 81.94 81 VAL A CA 1
ATOM 622 C C . VAL A 1 81 ? 0.233 -7.884 12.008 1.00 81.94 81 VAL A C 1
ATOM 624 O O . VAL A 1 81 ? 0.805 -8.084 10.939 1.00 81.94 81 VAL A O 1
ATOM 627 N N . ASN A 1 82 ? -0.948 -7.263 12.063 1.00 79.00 82 ASN A N 1
ATOM 628 C CA . ASN A 1 82 ? -1.696 -6.871 10.864 1.00 79.00 82 ASN A CA 1
ATOM 629 C C . ASN A 1 82 ? -0.944 -5.823 10.034 1.00 79.00 82 ASN A C 1
ATOM 631 O O . ASN A 1 82 ? -0.955 -5.896 8.806 1.00 79.00 82 ASN A O 1
ATOM 635 N N . ALA A 1 83 ? -0.242 -4.887 10.681 1.00 79.31 83 ALA A N 1
ATOM 636 C CA . ALA A 1 83 ? 0.607 -3.925 9.979 1.00 79.31 83 ALA A CA 1
ATOM 637 C C . ALA A 1 83 ? 1.821 -4.585 9.317 1.00 79.31 83 ALA A C 1
ATOM 639 O O . ALA A 1 83 ? 2.204 -4.187 8.219 1.00 79.31 83 ALA A O 1
ATOM 640 N N . ILE A 1 84 ? 2.405 -5.604 9.953 1.00 79.88 84 ILE A N 1
ATOM 641 C CA . ILE A 1 84 ? 3.538 -6.348 9.392 1.00 79.88 84 ILE A CA 1
ATOM 642 C C . ILE A 1 84 ? 3.082 -7.146 8.170 1.00 79.88 84 ILE A C 1
ATOM 644 O O . ILE A 1 84 ? 3.686 -7.029 7.108 1.00 79.88 84 ILE A O 1
ATOM 648 N N . VAL A 1 85 ? 1.989 -7.904 8.289 1.00 83.56 85 VAL A N 1
ATOM 649 C CA . VAL A 1 85 ? 1.434 -8.690 7.176 1.00 83.56 85 VAL A CA 1
ATOM 650 C C . VAL A 1 85 ? 1.005 -7.770 6.032 1.00 83.56 85 VAL A C 1
ATOM 652 O O . VAL A 1 85 ? 1.398 -7.996 4.892 1.00 83.56 85 VAL A O 1
ATOM 655 N N . GLY A 1 86 ? 0.282 -6.686 6.329 1.00 82.44 86 GLY A N 1
ATOM 656 C CA . GLY A 1 86 ? -0.129 -5.703 5.326 1.00 82.44 86 GLY A CA 1
ATOM 657 C C . GLY A 1 86 ? 1.057 -5.016 4.645 1.00 82.44 86 GLY A C 1
ATOM 658 O O . GLY A 1 86 ? 1.065 -4.878 3.425 1.00 82.44 86 GLY A O 1
ATOM 659 N N . GLY A 1 87 ? 2.088 -4.646 5.409 1.00 81.81 87 GLY A N 1
ATOM 660 C CA . GLY A 1 87 ? 3.320 -4.059 4.883 1.00 81.81 87 GLY A CA 1
ATOM 661 C C . GLY A 1 87 ? 4.105 -5.024 3.993 1.00 81.81 87 GLY A C 1
ATOM 662 O O . GLY A 1 87 ? 4.556 -4.628 2.920 1.00 81.81 87 GLY A O 1
ATOM 663 N N . LEU A 1 88 ? 4.217 -6.297 4.387 1.00 83.31 88 LEU A N 1
ATOM 664 C CA . LEU A 1 88 ? 4.863 -7.338 3.583 1.00 83.31 88 LEU A CA 1
ATOM 665 C C . LEU A 1 88 ? 4.087 -7.623 2.294 1.00 83.31 88 LEU A C 1
ATOM 667 O O . LEU A 1 88 ? 4.695 -7.700 1.227 1.00 83.31 88 LEU A O 1
ATOM 671 N N . CYS A 1 89 ? 2.757 -7.724 2.355 1.00 83.88 89 CYS A N 1
ATOM 672 C CA . CYS A 1 89 ? 1.913 -7.877 1.169 1.00 83.88 89 CYS A CA 1
ATOM 673 C C . CYS A 1 89 ? 2.029 -6.669 0.229 1.00 83.88 89 CYS A C 1
ATOM 675 O O . CYS A 1 89 ? 2.171 -6.839 -0.979 1.00 83.88 89 CYS A O 1
ATOM 677 N N . LEU A 1 90 ? 2.023 -5.449 0.771 1.00 81.56 90 LEU A N 1
ATOM 678 C CA . LEU A 1 90 ? 2.156 -4.230 -0.024 1.00 81.56 90 LEU A CA 1
ATOM 679 C C . LEU A 1 90 ? 3.538 -4.138 -0.686 1.00 81.56 90 LEU A C 1
ATOM 681 O O . LEU A 1 90 ? 3.636 -3.884 -1.885 1.00 81.56 90 LEU A O 1
ATOM 685 N N . GLY A 1 91 ? 4.605 -4.375 0.082 1.00 80.88 91 GLY A N 1
ATOM 686 C CA . GLY A 1 91 ? 5.981 -4.340 -0.411 1.00 80.88 91 GLY A CA 1
ATOM 687 C C . GLY A 1 91 ? 6.250 -5.408 -1.471 1.00 80.88 91 GLY A C 1
ATOM 688 O O . GLY A 1 91 ? 6.779 -5.095 -2.537 1.00 80.88 91 GLY A O 1
ATOM 689 N N . SER A 1 92 ? 5.826 -6.652 -1.224 1.00 82.31 92 SER A N 1
ATOM 690 C CA . SER A 1 92 ? 5.945 -7.742 -2.205 1.00 82.31 92 SER A CA 1
ATOM 691 C C . SER A 1 92 ? 5.121 -7.481 -3.466 1.00 82.31 92 SER A C 1
ATOM 693 O O . SER A 1 92 ? 5.618 -7.723 -4.565 1.00 82.31 92 SER A O 1
ATOM 695 N N . GLY A 1 93 ? 3.917 -6.912 -3.341 1.00 82.44 93 GLY A N 1
ATOM 696 C CA . GLY A 1 93 ? 3.099 -6.494 -4.480 1.00 82.44 93 GLY A CA 1
ATOM 697 C C . GLY A 1 93 ? 3.784 -5.430 -5.341 1.00 82.44 93 GLY A C 1
ATOM 698 O O . GLY A 1 93 ? 3.840 -5.569 -6.562 1.00 82.44 93 GLY A O 1
ATOM 699 N N . PHE A 1 94 ? 4.381 -4.405 -4.723 1.00 77.38 94 PHE A N 1
ATOM 700 C CA . PHE A 1 94 ? 5.149 -3.390 -5.453 1.00 77.38 94 PHE A CA 1
ATOM 701 C C . PHE A 1 94 ? 6.405 -3.955 -6.120 1.00 77.38 94 PHE A C 1
ATOM 703 O O . PHE A 1 94 ? 6.715 -3.566 -7.247 1.00 77.38 94 PHE A O 1
ATOM 710 N N . ALA A 1 95 ? 7.117 -4.869 -5.457 1.00 78.88 95 ALA A N 1
ATOM 711 C CA . ALA A 1 95 ? 8.252 -5.555 -6.063 1.00 78.88 95 ALA A CA 1
ATOM 712 C C . ALA A 1 95 ? 7.800 -6.367 -7.287 1.00 78.88 95 ALA A C 1
ATOM 714 O O . ALA A 1 95 ? 8.342 -6.176 -8.373 1.00 78.88 95 ALA A O 1
ATOM 715 N N . CYS A 1 96 ? 6.746 -7.180 -7.151 1.00 80.81 96 CYS A N 1
ATOM 716 C CA . CYS A 1 96 ? 6.172 -7.946 -8.260 1.00 80.81 96 CYS A CA 1
ATOM 717 C C . CYS A 1 96 ? 5.730 -7.047 -9.421 1.00 80.81 96 CYS A C 1
ATOM 719 O O . CYS A 1 96 ? 5.951 -7.399 -10.575 1.00 80.81 96 CYS A O 1
ATOM 721 N N . TRP A 1 97 ? 5.150 -5.876 -9.138 1.00 76.25 97 TRP A N 1
ATOM 722 C CA . TRP A 1 97 ? 4.765 -4.906 -10.164 1.00 76.25 97 TRP A CA 1
ATOM 723 C C . TRP A 1 97 ? 5.962 -4.434 -10.997 1.00 76.25 97 TRP A C 1
ATOM 725 O O . TRP A 1 97 ? 5.899 -4.430 -12.225 1.00 76.25 97 TRP A O 1
ATOM 735 N N . ILE A 1 98 ? 7.066 -4.066 -10.342 1.00 75.12 98 ILE A N 1
ATOM 736 C CA . ILE A 1 98 ? 8.278 -3.610 -11.036 1.00 75.12 98 ILE A CA 1
ATOM 737 C C . ILE A 1 98 ? 8.898 -4.764 -11.828 1.00 75.12 98 ILE A C 1
ATOM 739 O O . ILE A 1 98 ? 9.143 -4.588 -13.017 1.00 75.12 98 ILE A O 1
ATOM 743 N N . PHE A 1 99 ? 9.043 -5.947 -11.227 1.00 76.00 99 PHE A N 1
ATOM 744 C CA . PHE A 1 99 ? 9.527 -7.141 -11.931 1.00 76.00 99 PHE A CA 1
ATOM 745 C C . PHE A 1 99 ? 8.649 -7.497 -13.142 1.00 76.00 99 PHE A C 1
ATOM 747 O O . PHE A 1 99 ? 9.162 -7.850 -14.199 1.00 76.00 99 PHE A O 1
ATOM 754 N N . SER A 1 100 ? 7.323 -7.362 -13.045 1.00 77.44 100 SER A N 1
ATOM 755 C CA . SER A 1 100 ? 6.433 -7.598 -14.187 1.00 77.44 100 SER A CA 1
ATOM 756 C C . SER A 1 100 ? 6.686 -6.594 -15.311 1.00 77.44 100 SER A C 1
ATOM 758 O O . SER A 1 100 ? 6.656 -6.980 -16.476 1.00 77.44 100 SER A O 1
ATOM 760 N N . LEU A 1 101 ? 6.945 -5.324 -14.995 1.00 70.44 101 LEU A N 1
ATOM 761 C CA . LEU A 1 101 ? 7.226 -4.298 -16.001 1.00 70.44 101 LEU A CA 1
ATOM 762 C C . LEU A 1 101 ? 8.591 -4.467 -16.676 1.00 70.44 101 LEU A C 1
ATOM 764 O O . LEU A 1 101 ? 8.739 -4.026 -17.814 1.00 70.44 101 LEU A O 1
ATOM 768 N N . THR A 1 102 ? 9.571 -5.069 -15.996 1.00 67.81 102 THR A N 1
ATOM 769 C CA . THR A 1 102 ? 10.913 -5.282 -16.557 1.00 67.81 102 THR A CA 1
ATOM 770 C C . THR A 1 102 ? 11.048 -6.616 -17.289 1.00 67.81 102 THR A C 1
ATOM 772 O O . THR A 1 102 ? 11.726 -6.679 -18.310 1.00 67.81 102 THR A O 1
ATOM 775 N N . HIS A 1 103 ? 10.349 -7.666 -16.844 1.00 72.94 103 HIS A N 1
ATOM 776 C CA . HIS A 1 103 ? 10.400 -8.995 -17.467 1.00 72.94 103 HIS A CA 1
ATOM 777 C C . HIS A 1 103 ? 9.297 -9.270 -18.499 1.00 72.94 103 HIS A C 1
ATOM 779 O O . HIS A 1 103 ? 9.407 -10.230 -19.262 1.00 72.94 103 HIS A O 1
ATOM 785 N N . THR A 1 104 ? 8.223 -8.476 -18.540 1.00 79.50 104 THR A N 1
ATOM 786 C CA . THR A 1 104 ? 7.112 -8.664 -19.491 1.00 79.50 104 THR A CA 1
ATOM 787 C C . THR A 1 104 ? 6.745 -7.364 -20.200 1.00 79.50 104 THR A C 1
ATOM 789 O O . THR A 1 104 ? 7.206 -6.282 -19.844 1.00 79.50 104 THR A O 1
ATOM 792 N N . THR A 1 105 ? 5.903 -7.447 -21.233 1.00 78.81 105 THR A N 1
ATOM 793 C CA . THR A 1 105 ? 5.385 -6.245 -21.890 1.00 78.81 105 THR A CA 1
ATOM 794 C C . THR A 1 105 ? 4.430 -5.498 -20.959 1.00 78.81 105 THR A C 1
ATOM 796 O O . THR A 1 105 ? 3.689 -6.095 -20.177 1.00 78.81 105 THR A O 1
ATOM 799 N N . VAL A 1 106 ? 4.378 -4.171 -21.094 1.00 74.75 106 VAL A N 1
ATOM 800 C CA . VAL A 1 106 ? 3.445 -3.330 -20.323 1.00 74.75 106 VAL A CA 1
ATOM 801 C C . VAL A 1 106 ? 1.991 -3.774 -20.514 1.00 74.75 106 VAL A C 1
ATOM 803 O O . VAL A 1 106 ? 1.210 -3.724 -19.569 1.00 74.75 106 VAL A O 1
ATOM 806 N N . ALA A 1 107 ? 1.637 -4.265 -21.705 1.00 77.69 107 ALA A N 1
ATOM 807 C CA . ALA A 1 107 ? 0.308 -4.801 -21.984 1.00 77.69 107 ALA A CA 1
ATOM 808 C C . ALA A 1 107 ? -0.028 -6.010 -21.093 1.00 77.69 107 ALA A C 1
ATOM 810 O O . ALA A 1 107 ? -1.105 -6.045 -20.503 1.00 77.69 107 ALA A O 1
ATOM 811 N N . ASN A 1 108 ? 0.905 -6.954 -20.926 1.00 79.38 108 ASN A N 1
ATOM 812 C CA . ASN A 1 108 ? 0.695 -8.125 -20.071 1.00 79.38 108 ASN A CA 1
ATOM 813 C C . ASN A 1 108 ? 0.613 -7.738 -18.587 1.00 79.38 108 ASN A C 1
ATOM 815 O O . ASN A 1 108 ? -0.237 -8.258 -17.865 1.00 79.38 108 ASN A O 1
ATOM 819 N N . ALA A 1 109 ? 1.442 -6.790 -18.141 1.00 81.06 109 ALA A N 1
ATOM 820 C CA . ALA A 1 109 ? 1.39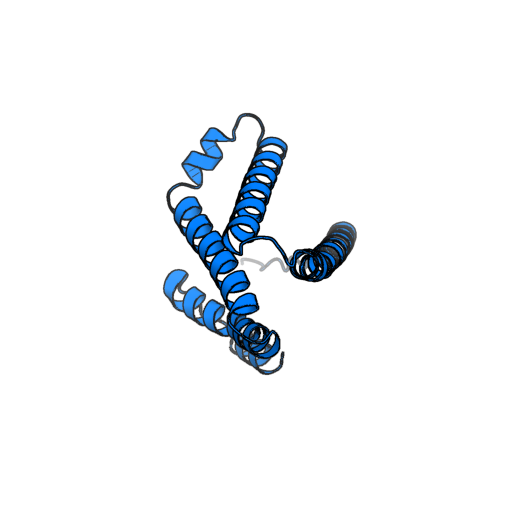6 -6.282 -16.770 1.00 81.06 109 ALA A CA 1
ATOM 821 C C . ALA A 1 109 ? 0.059 -5.585 -16.452 1.00 81.06 109 ALA A C 1
ATOM 823 O O . ALA A 1 109 ? -0.535 -5.821 -15.401 1.00 81.06 109 ALA A O 1
ATOM 824 N N . LEU A 1 110 ? -0.451 -4.759 -17.373 1.00 82.06 110 LEU A N 1
ATOM 825 C CA . LEU A 1 110 ? -1.744 -4.085 -17.218 1.00 82.06 110 LEU A CA 1
ATOM 826 C C . LEU A 1 110 ? -2.918 -5.064 -17.287 1.00 82.06 110 LEU A C 1
ATOM 828 O O . LEU A 1 110 ? -3.866 -4.921 -16.521 1.00 82.06 110 LEU A O 1
ATOM 832 N N . PHE A 1 111 ? -2.837 -6.082 -18.147 1.00 83.81 111 PHE A N 1
ATOM 833 C CA . PHE A 1 111 ? -3.834 -7.149 -18.198 1.00 83.81 111 PHE A CA 1
ATOM 834 C C . PHE A 1 111 ? -3.915 -7.901 -16.863 1.00 83.81 111 PHE A C 1
ATOM 836 O O . PHE A 1 111 ? -5.003 -8.089 -16.325 1.00 83.81 111 PHE A O 1
ATOM 843 N N . LEU A 1 112 ? -2.770 -8.258 -16.271 1.00 83.88 112 LEU A N 1
ATOM 844 C CA . LEU A 1 112 ? -2.735 -8.844 -14.929 1.00 83.88 112 LEU A CA 1
ATOM 845 C C . LEU A 1 112 ? -3.290 -7.881 -13.873 1.00 83.88 112 LEU A C 1
ATOM 847 O O . LEU A 1 112 ? -4.045 -8.311 -13.003 1.00 83.88 112 LEU A O 1
ATOM 851 N N . LEU A 1 113 ? -2.995 -6.581 -13.963 1.00 83.31 113 LEU A N 1
ATOM 852 C CA . LEU A 1 113 ? -3.551 -5.590 -13.037 1.00 83.31 113 LEU A CA 1
ATOM 853 C C . LEU A 1 113 ? -5.078 -5.497 -13.128 1.00 83.31 113 LEU A C 1
ATOM 855 O O . LEU A 1 113 ? -5.734 -5.356 -12.100 1.00 83.31 113 LEU A O 1
ATOM 859 N N . ALA A 1 114 ? -5.651 -5.636 -14.325 1.00 84.38 114 ALA A N 1
ATOM 860 C CA . ALA A 1 114 ? -7.101 -5.665 -14.515 1.00 84.38 114 ALA A CA 1
ATOM 861 C C . ALA A 1 114 ? -7.763 -6.858 -13.799 1.00 84.38 114 ALA A C 1
ATOM 863 O O . ALA A 1 114 ? -8.929 -6.787 -13.419 1.00 84.38 114 ALA A O 1
ATOM 864 N N . THR A 1 115 ? -7.014 -7.931 -13.519 1.00 85.31 115 THR A N 1
ATOM 865 C CA . THR A 1 115 ? -7.509 -9.060 -12.711 1.00 85.31 115 THR A CA 1
ATOM 866 C C . THR A 1 115 ? -7.457 -8.812 -11.197 1.00 85.31 115 THR A C 1
ATOM 868 O O . THR A 1 115 ? -8.094 -9.541 -10.433 1.00 85.31 115 THR A O 1
ATOM 871 N N . ALA A 1 116 ? -6.753 -7.771 -10.735 1.00 84.62 116 ALA A N 1
ATOM 872 C CA . ALA A 1 116 ? -6.626 -7.436 -9.316 1.00 84.62 116 ALA A CA 1
ATOM 873 C C . ALA A 1 116 ? -7.970 -7.322 -8.565 1.00 84.62 116 ALA A C 1
ATOM 875 O O . ALA A 1 116 ? -8.078 -7.964 -7.521 1.00 84.62 116 ALA A O 1
ATOM 876 N N . PRO A 1 117 ? -9.013 -6.606 -9.046 1.00 83.44 117 PRO A N 1
ATOM 877 C CA . PRO A 1 117 ? -10.295 -6.519 -8.339 1.00 83.44 117 PRO A CA 1
ATOM 878 C C . PRO A 1 117 ? -10.964 -7.882 -8.126 1.00 83.44 117 PRO A C 1
ATOM 880 O O . PRO A 1 117 ? 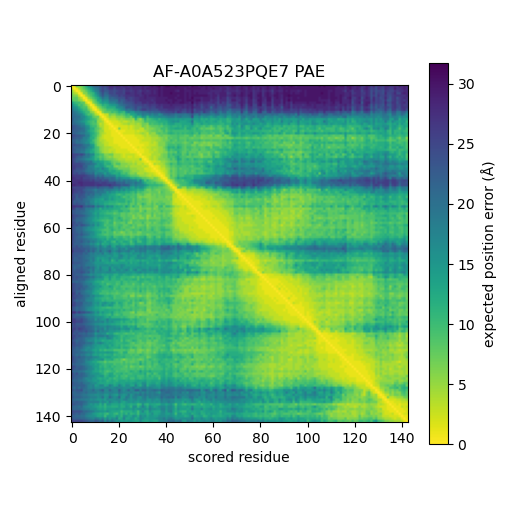-11.560 -8.108 -7.072 1.00 83.44 117 PRO A O 1
ATOM 883 N N . PHE A 1 118 ? -10.815 -8.815 -9.069 1.00 84.75 118 PHE A N 1
ATOM 884 C CA . PHE A 1 118 ? -11.327 -10.179 -8.931 1.00 84.75 118 PHE A CA 1
ATOM 885 C C . PHE A 1 118 ? -10.586 -10.948 -7.840 1.00 84.75 118 PHE A C 1
ATOM 887 O O . PHE A 1 118 ? -11.211 -11.551 -6.96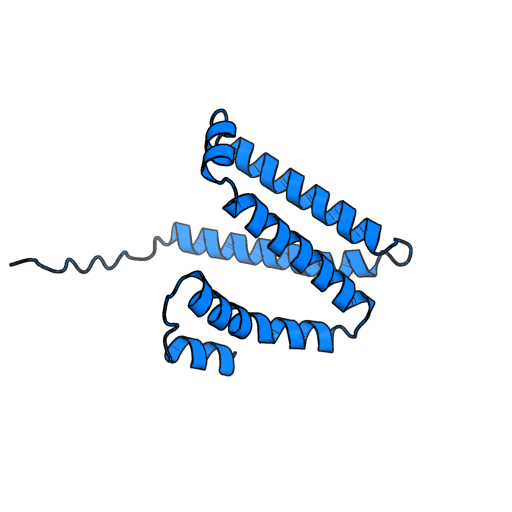5 1.00 84.75 118 PHE A O 1
ATOM 894 N N . LEU A 1 119 ? -9.252 -10.889 -7.854 1.00 85.06 119 LEU A N 1
ATOM 895 C CA . LEU A 1 119 ? -8.425 -11.505 -6.817 1.00 85.06 119 LEU A CA 1
ATOM 896 C C . LEU A 1 119 ? -8.720 -10.892 -5.444 1.00 85.06 119 LEU A C 1
ATOM 898 O O . LEU A 1 119 ? -8.876 -11.625 -4.469 1.00 85.06 119 LEU A O 1
ATOM 902 N N . THR A 1 120 ? -8.875 -9.567 -5.367 1.00 85.81 120 THR A N 1
ATOM 903 C CA . THR A 1 120 ? -9.272 -8.857 -4.147 1.00 85.81 120 THR A CA 1
ATOM 904 C C . THR A 1 120 ? -10.651 -9.297 -3.665 1.00 85.81 120 THR A C 1
ATOM 906 O O . THR A 1 120 ? -10.804 -9.550 -2.477 1.00 85.81 120 THR A O 1
ATOM 909 N N . ALA A 1 121 ? -11.641 -9.453 -4.548 1.00 82.88 121 ALA A N 1
ATOM 910 C CA . ALA A 1 121 ? -12.979 -9.918 -4.176 1.00 82.88 121 ALA A CA 1
ATOM 911 C C . ALA A 1 121 ? -12.963 -11.342 -3.595 1.00 82.88 121 ALA A C 1
ATOM 913 O O . ALA A 1 121 ? -13.644 -11.625 -2.606 1.00 82.88 121 ALA A O 1
ATOM 914 N N . ILE A 1 122 ? -12.163 -12.238 -4.183 1.00 84.69 122 ILE A N 1
ATOM 915 C CA . ILE A 1 122 ? -11.990 -13.612 -3.697 1.00 84.69 122 ILE A CA 1
ATOM 916 C C . ILE A 1 122 ? -11.274 -13.615 -2.341 1.00 84.69 122 ILE A C 1
ATOM 918 O O . ILE A 1 122 ? -11.757 -14.238 -1.396 1.00 84.69 122 ILE A O 1
ATOM 922 N N . LEU A 1 123 ? -10.161 -12.885 -2.219 1.00 82.75 123 LEU A N 1
ATOM 923 C CA . LEU A 1 123 ? -9.405 -12.766 -0.970 1.00 82.75 123 LEU A CA 1
ATOM 924 C C . LEU A 1 123 ? -10.237 -12.124 0.143 1.00 82.75 123 LEU A C 1
ATOM 926 O O . LEU A 1 123 ? -10.233 -12.632 1.259 1.00 82.75 123 LEU A O 1
ATOM 930 N N . ALA A 1 124 ? -11.001 -11.071 -0.152 1.00 83.38 124 ALA A N 1
ATOM 931 C CA . ALA A 1 124 ? -11.901 -10.431 0.804 1.00 83.38 124 ALA A CA 1
ATOM 932 C C . ALA A 1 124 ? -12.946 -11.423 1.327 1.00 83.38 124 ALA A C 1
ATOM 934 O O . ALA A 1 124 ? -13.170 -11.512 2.533 1.00 83.38 124 ALA A O 1
ATOM 935 N N . ARG A 1 125 ? -13.520 -12.250 0.446 1.00 81.94 125 ARG A N 1
ATOM 936 C CA . ARG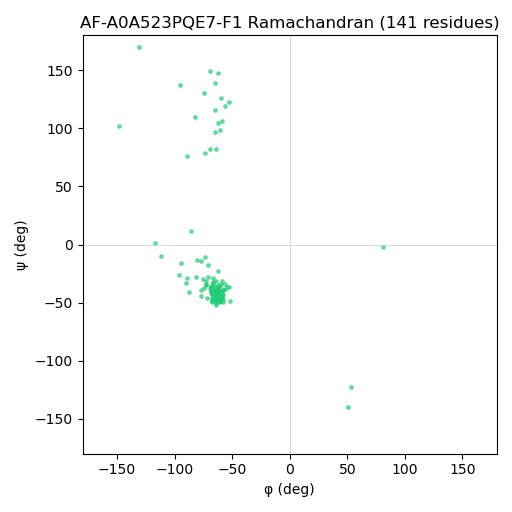 A 1 125 ? -14.459 -13.298 0.857 1.00 81.94 125 ARG A CA 1
ATOM 937 C C . ARG A 1 125 ? -13.815 -14.340 1.777 1.00 81.94 125 ARG A C 1
ATOM 939 O O . ARG A 1 125 ? -14.482 -14.808 2.693 1.00 81.94 125 ARG A O 1
ATOM 946 N N . ILE A 1 126 ? -12.562 -14.720 1.530 1.00 82.94 126 ILE A N 1
ATOM 947 C CA . ILE A 1 126 ? -11.853 -15.746 2.314 1.00 82.94 126 ILE A CA 1
ATOM 948 C C . ILE A 1 126 ? -11.364 -15.189 3.660 1.00 82.94 126 ILE A C 1
ATOM 950 O O . ILE A 1 126 ? -11.507 -15.856 4.679 1.00 82.94 126 ILE A O 1
ATOM 954 N N . VAL A 1 127 ? -10.791 -13.983 3.668 1.00 80.75 127 VAL A N 1
ATOM 955 C CA . VAL A 1 127 ? -10.121 -13.391 4.839 1.00 80.75 127 VAL A CA 1
ATOM 956 C C . VAL A 1 127 ? -11.095 -12.621 5.733 1.00 80.75 127 VAL A C 1
ATOM 958 O O . VAL A 1 127 ? -10.996 -12.707 6.952 1.00 80.75 127 VAL A O 1
ATOM 961 N N . ILE A 1 128 ? -12.027 -11.868 5.139 1.00 79.88 128 ILE A N 1
ATOM 962 C CA . ILE A 1 128 ? -12.977 -11.000 5.859 1.00 79.88 128 ILE A CA 1
ATOM 963 C C . ILE A 1 128 ? -14.319 -11.721 6.072 1.00 79.88 128 ILE A C 1
ATOM 965 O O . ILE A 1 128 ? -15.039 -11.437 7.024 1.00 79.88 128 ILE A O 1
ATOM 969 N N . GLY A 1 129 ? -14.668 -12.683 5.209 1.00 77.12 129 GLY A N 1
ATOM 970 C CA . GLY A 1 129 ? -15.941 -13.413 5.274 1.00 77.12 129 GLY A CA 1
ATOM 971 C C . GLY A 1 129 ? -17.128 -12.661 4.660 1.00 77.12 129 GLY A C 1
ATOM 972 O O . GLY A 1 129 ? -18.234 -13.202 4.585 1.00 77.12 129 GLY A O 1
ATOM 973 N N . GLU A 1 130 ? -16.916 -11.436 4.177 1.00 73.25 130 GLU A N 1
ATOM 974 C CA . GLU A 1 130 ? -17.958 -10.633 3.543 1.00 73.25 130 GLU A CA 1
ATOM 975 C C . GLU A 1 130 ? -18.282 -11.146 2.132 1.00 73.25 130 GLU A C 1
ATOM 977 O O . GLU A 1 130 ? -17.410 -11.394 1.292 1.00 73.25 130 GLU A O 1
ATOM 982 N N . ARG A 1 131 ? -19.578 -11.328 1.853 1.00 70.69 131 ARG A N 1
ATOM 983 C CA . ARG A 1 131 ? -20.058 -11.737 0.528 1.00 70.69 131 ARG A CA 1
ATOM 984 C C . ARG A 1 131 ? -20.142 -10.515 -0.379 1.00 70.69 131 ARG A C 1
ATOM 986 O O . ARG A 1 131 ? -21.037 -9.690 -0.230 1.00 70.69 131 ARG A O 1
ATOM 993 N N . VAL A 1 132 ? -19.252 -10.451 -1.365 1.00 74.12 132 VAL A N 1
ATOM 994 C CA . VAL A 1 132 ? -19.285 -9.431 -2.422 1.00 74.12 132 VAL A CA 1
ATOM 995 C C . VAL A 1 132 ? -20.606 -9.522 -3.199 1.00 74.12 132 VAL A C 1
ATOM 997 O O . VAL A 1 132 ? -20.977 -10.593 -3.690 1.00 74.12 132 VAL A O 1
ATOM 1000 N N . ALA A 1 133 ? -21.328 -8.402 -3.300 1.00 75.88 133 ALA A N 1
ATOM 1001 C CA . ALA A 1 133 ? -22.617 -8.330 -3.980 1.00 75.88 133 ALA A CA 1
ATOM 1002 C C . ALA A 1 133 ? -22.489 -8.662 -5.478 1.00 75.88 133 ALA A C 1
ATOM 1004 O O . ALA A 1 133 ? -21.498 -8.323 -6.126 1.00 75.88 133 ALA A O 1
ATOM 1005 N N . ARG A 1 134 ? -23.524 -9.279 -6.067 1.00 72.75 134 ARG A N 1
ATOM 1006 C CA . ARG A 1 134 ? -23.541 -9.624 -7.506 1.00 72.75 134 ARG A CA 1
ATOM 1007 C C . ARG A 1 134 ? -23.385 -8.397 -8.413 1.00 72.75 134 ARG A C 1
ATOM 1009 O O . ARG A 1 134 ? -22.783 -8.503 -9.473 1.00 72.75 134 ARG A O 1
ATOM 1016 N N . ALA A 1 135 ? -23.879 -7.238 -7.974 1.00 75.19 135 ALA A N 1
ATOM 1017 C CA . ALA A 1 135 ? -23.697 -5.969 -8.675 1.00 75.19 135 ALA A CA 1
ATOM 1018 C C . ALA A 1 135 ? -22.216 -5.551 -8.752 1.00 75.19 135 ALA A C 1
ATOM 1020 O O . ALA A 1 135 ? -21.771 -5.080 -9.792 1.00 75.19 135 ALA A O 1
ATOM 1021 N N . THR A 1 136 ? -21.432 -5.787 -7.695 1.00 76.75 136 THR A N 1
ATOM 1022 C CA . THR A 1 136 ? -19.987 -5.515 -7.678 1.00 76.75 136 THR A CA 1
ATOM 1023 C C . THR A 1 136 ? -19.230 -6.459 -8.612 1.00 76.75 136 THR A C 1
ATOM 1025 O O . THR A 1 136 ? -18.341 -6.014 -9.327 1.00 76.75 136 THR A O 1
ATOM 1028 N N . TRP A 1 137 ? -19.629 -7.734 -8.681 1.00 77.38 137 TRP A N 1
ATOM 1029 C CA . TRP A 1 137 ? -19.081 -8.683 -9.660 1.00 77.38 137 TRP A CA 1
ATOM 1030 C C . TRP A 1 137 ? -19.349 -8.252 -11.106 1.00 77.38 137 TRP A C 1
ATOM 1032 O O . TRP A 1 137 ? -18.440 -8.290 -11.933 1.00 77.38 137 TRP A O 1
ATOM 1042 N N . LEU A 1 138 ? -20.571 -7.799 -11.407 1.00 79.50 138 LEU A N 1
ATOM 1043 C CA . LEU A 1 138 ? -20.907 -7.254 -12.726 1.00 79.50 138 LEU A CA 1
ATOM 1044 C C . LEU A 1 138 ? -20.086 -6.000 -13.041 1.00 79.50 138 LEU A C 1
ATOM 1046 O O . LEU A 1 138 ? -19.520 -5.919 -14.124 1.00 79.50 138 LEU A O 1
ATOM 1050 N N . ALA A 1 139 ? -19.954 -5.072 -12.090 1.00 78.69 139 ALA A N 1
ATOM 1051 C CA . ALA A 1 139 ? -19.139 -3.872 -12.269 1.00 78.69 139 ALA A CA 1
ATOM 1052 C C . ALA A 1 139 ? -17.668 -4.206 -12.573 1.00 78.69 139 ALA A C 1
ATOM 1054 O O . ALA A 1 139 ? -17.098 -3.620 -13.481 1.00 78.69 139 ALA A O 1
ATOM 1055 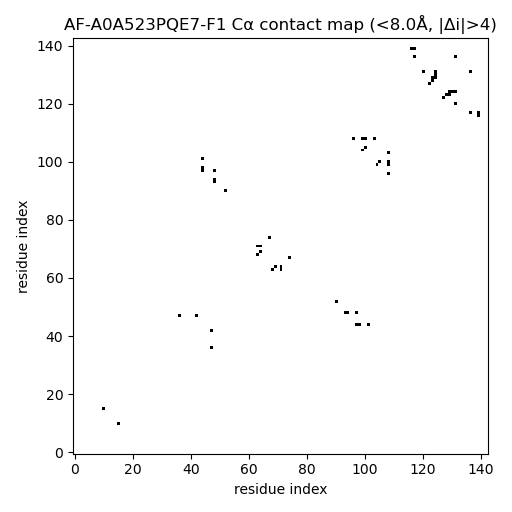N N . MET A 1 140 ? -17.079 -5.187 -11.878 1.00 83.06 140 MET A N 1
ATOM 1056 C CA . MET A 1 140 ? -15.707 -5.653 -12.137 1.00 83.06 140 MET A CA 1
ATOM 1057 C C . MET A 1 140 ? -15.545 -6.342 -13.497 1.00 83.06 140 MET A C 1
ATOM 1059 O O . MET A 1 140 ? -14.457 -6.325 -14.049 1.00 83.06 140 MET A O 1
ATOM 1063 N N . THR A 1 141 ? -16.603 -6.970 -14.020 1.00 81.25 141 THR A N 1
ATOM 1064 C CA . THR A 1 141 ? -16.570 -7.665 -15.322 1.00 81.25 141 THR A CA 1
ATOM 1065 C C . THR A 1 141 ? -16.739 -6.707 -16.499 1.00 81.25 141 THR A C 1
ATOM 1067 O O . THR A 1 141 ? -16.278 -7.002 -17.596 1.00 81.25 141 THR A O 1
ATOM 1070 N N . VAL A 1 142 ? -17.433 -5.588 -16.283 1.00 82.25 142 VAL A N 1
ATOM 1071 C CA . VAL A 1 142 ? -17.703 -4.577 -17.315 1.00 82.25 142 VAL A CA 1
ATOM 1072 C C . VAL A 1 142 ? -16.605 -3.508 -17.385 1.00 82.25 142 VAL A C 1
ATOM 1074 O O . VAL A 1 142 ? -16.417 -2.928 -18.453 1.00 82.25 142 VAL A O 1
ATOM 1077 N N . ALA A 1 143 ? -15.929 -3.228 -16.266 1.00 69.69 143 ALA A N 1
ATOM 1078 C CA . ALA A 1 143 ? -14.823 -2.270 -16.167 1.00 69.69 143 ALA A CA 1
ATOM 1079 C C . ALA A 1 143 ? -13.533 -2.793 -16.813 1.00 69.69 143 ALA A C 1
ATOM 1081 O O . ALA A 1 143 ? -12.825 -1.956 -17.419 1.00 69.69 143 ALA A O 1
#

Foldseek 3Di:
DDDPPPPPPPPPVVVVVVVVVVVVVVVVVVVVVVVVVVVCPPDDLVVVLVVVLVVVVVVVVVVLCVVPPPCSVVVPVVCPVVCVVVSVVVSVVVSVLSVCVVVHPPVVSVVVVLCVLVVVQVCCCVPVVDHDDPVSVVVSVVD

Sequence (143 aa):
MVTVANDSVAPNEHVHLRGVGLVLLAGVFWSTTGIIVRLIESANEWQIVFYRSIALMLTLLVVLVVRNGRTIFSVFRAAGVNAIVGGLCLGSGFACWIFSLTHTTVANALFLLATAPFLTAILARIVIGERVARATWLAMTVA

Radius of gyration: 19.69 Å; Cα contacts (8 Å, |Δi|>4): 32; chains: 1; bounding box: 62×36×43 Å

pLDDT: mean 74.92, std 10.41, range [40.44, 87.62]

Solvent-accessible surface area (backbone atoms only — not comparable to full-atom values): 8374 Å² total; per-residue (Å²): 145,78,83,81,78,80,76,76,72,71,76,54,63,71,59,52,54,50,48,52,53,52,52,53,51,48,51,53,56,54,58,51,48,61,53,55,60,64,72,46,82,83,64,56,69,67,55,57,52,48,54,53,51,50,50,51,51,50,51,53,49,51,53,45,42,72,75,45,50,90,49,42,66,58,51,56,62,71,43,43,68,62,49,53,53,51,47,51,53,51,52,51,50,55,46,51,51,52,51,34,54,75,77,40,55,63,67,60,43,49,54,55,55,68,44,44,66,60,54,49,53,53,48,42,34,73,76,72,62,51,80,81,51,70,66,57,55,50,51,66,73,73,106

Secondary structure (DSSP, 8-state):
------------HHHHHHHHHHHHHHHHHHHHHHHHHHH-TTS-HHHHHHHHHHHHHHHHHHHHHHHHGGGHHHHHHHHHHHHHHHHHHHHHHHHHHHHHHHHS-HHHHHHHHHTHHHHHHHHHHHHT-----HHHHHHHHH-